Protein AF-A0A526YEZ7-F1 (afdb_monomer_lite)

Structure (mmCIF, N/CA/C/O backbone):
data_AF-A0A526YEZ7-F1
#
_entry.id   AF-A0A526YEZ7-F1
#
loop_
_atom_site.group_PDB
_atom_site.id
_atom_site.type_symbol
_atom_site.label_atom_id
_atom_site.label_alt_id
_atom_site.label_comp_id
_atom_site.label_asym_id
_atom_site.label_entity_id
_atom_site.label_seq_id
_atom_site.pdbx_PDB_ins_code
_atom_site.Cartn_x
_atom_site.Cartn_y
_atom_site.Cartn_z
_atom_site.occupancy
_atom_site.B_iso_or_equiv
_atom_site.auth_seq_id
_atom_site.auth_comp_id
_atom_site.auth_asym_id
_atom_site.auth_atom_id
_atom_site.pdbx_PDB_model_num
ATOM 1 N N . PRO A 1 1 ? 5.796 2.662 -19.200 1.00 72.12 1 PRO A N 1
ATOM 2 C CA . PRO A 1 1 ? 4.586 1.889 -19.568 1.00 72.12 1 PRO A CA 1
ATOM 3 C C . PRO A 1 1 ? 4.776 0.419 -19.166 1.00 72.12 1 PRO A C 1
ATOM 5 O O . PRO A 1 1 ? 5.919 -0.036 -19.159 1.00 72.12 1 PRO A O 1
ATOM 8 N N . VAL A 1 2 ? 3.696 -0.291 -18.813 1.00 85.81 2 VAL A N 1
ATOM 9 C CA . VAL A 1 2 ? 3.743 -1.724 -18.456 1.00 85.81 2 VAL A CA 1
ATOM 10 C C . VAL A 1 2 ? 4.363 -2.520 -19.621 1.00 85.81 2 VAL A C 1
ATOM 12 O O . VAL A 1 2 ? 3.913 -2.330 -20.759 1.00 85.81 2 VAL A O 1
ATOM 15 N N . PRO A 1 3 ? 5.411 -3.337 -19.394 1.00 86.88 3 PRO A N 1
ATOM 16 C CA . PRO A 1 3 ? 6.014 -4.165 -20.438 1.00 86.88 3 PRO A CA 1
ATOM 17 C C . PRO A 1 3 ? 5.022 -5.195 -20.988 1.00 86.88 3 P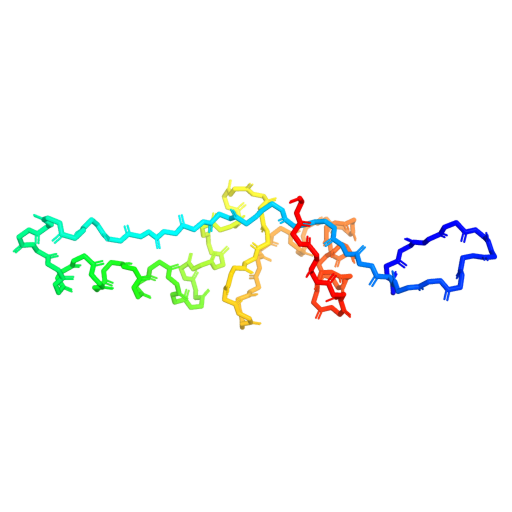RO A C 1
ATOM 19 O O . PRO A 1 3 ? 4.228 -5.753 -20.239 1.00 86.88 3 PRO A O 1
ATOM 22 N N . VAL A 1 4 ? 5.076 -5.447 -22.294 1.00 89.12 4 VAL A N 1
ATOM 23 C CA . VAL A 1 4 ? 4.291 -6.483 -22.984 1.00 89.12 4 VAL A CA 1
ATOM 24 C C . VAL A 1 4 ? 5.160 -7.139 -24.049 1.00 89.12 4 VAL A C 1
ATOM 26 O O . VAL A 1 4 ? 6.166 -6.556 -24.459 1.00 89.12 4 VAL A O 1
ATOM 29 N N . VAL A 1 5 ? 4.770 -8.330 -24.499 1.00 92.69 5 VAL A N 1
ATOM 30 C CA . VAL A 1 5 ? 5.418 -9.004 -25.631 1.00 92.69 5 VAL A CA 1
ATOM 31 C C . VAL A 1 5 ? 5.260 -8.197 -26.924 1.00 92.69 5 VAL A C 1
ATOM 33 O O . VAL A 1 5 ? 4.329 -7.399 -27.072 1.00 92.69 5 VAL A O 1
ATOM 36 N N . GLU A 1 6 ? 6.184 -8.399 -27.862 1.00 93.81 6 GLU A N 1
ATOM 37 C CA . GLU A 1 6 ? 6.132 -7.770 -29.182 1.00 93.81 6 GLU A CA 1
ATOM 38 C C . GLU A 1 6 ? 4.813 -8.104 -29.900 1.00 93.81 6 GLU A C 1
ATOM 40 O O . GLU A 1 6 ? 4.262 -9.193 -29.740 1.00 93.81 6 GLU A O 1
ATOM 45 N N . ASN A 1 7 ? 4.283 -7.148 -30.668 1.00 94.31 7 ASN A N 1
ATOM 46 C CA . ASN A 1 7 ? 3.003 -7.254 -31.384 1.00 94.31 7 ASN A CA 1
ATOM 47 C C . ASN A 1 7 ? 1.748 -7.428 -30.498 1.00 94.31 7 ASN A C 1
ATOM 49 O O . ASN A 1 7 ? 0.666 -7.725 -31.010 1.00 94.31 7 ASN A O 1
ATOM 53 N N . TYR A 1 8 ? 1.840 -7.200 -29.183 1.00 92.25 8 TYR A N 1
ATOM 54 C CA . TYR A 1 8 ? 0.664 -7.176 -28.314 1.00 92.25 8 TYR A CA 1
ATOM 55 C C . TYR A 1 8 ? -0.167 -5.898 -28.509 1.00 92.25 8 TYR A C 1
ATOM 57 O O . TYR A 1 8 ? 0.246 -4.805 -28.118 1.00 92.25 8 TYR A O 1
ATOM 65 N N . ASN A 1 9 ? -1.375 -6.058 -29.056 1.00 91.81 9 ASN A N 1
ATOM 66 C CA . ASN A 1 9 ? -2.318 -4.963 -29.335 1.00 91.81 9 ASN A CA 1
ATOM 67 C C . ASN A 1 9 ? -3.451 -4.836 -28.292 1.00 91.81 9 ASN A C 1
ATOM 69 O O . ASN A 1 9 ? -4.369 -4.037 -28.465 1.00 91.81 9 ASN A O 1
ATOM 73 N N . GLY A 1 10 ? -3.421 -5.645 -27.227 1.00 89.00 10 GLY A N 1
ATOM 74 C CA . GLY A 1 10 ? -4.435 -5.637 -26.170 1.00 89.00 10 GLY A CA 1
ATOM 75 C C . GLY A 1 10 ? -4.217 -4.557 -25.104 1.00 89.00 10 GLY A C 1
ATOM 76 O O . GLY A 1 10 ? -3.258 -3.780 -25.138 1.00 89.00 10 GLY A O 1
ATOM 77 N N . LYS A 1 11 ? -5.109 -4.522 -24.105 1.00 86.75 11 LYS A N 1
ATOM 78 C CA . LYS A 1 11 ? -4.973 -3.620 -22.952 1.00 86.75 11 LYS A CA 1
ATOM 79 C C . LYS A 1 11 ? -3.827 -4.077 -22.053 1.00 86.75 11 LYS A C 1
ATOM 81 O O . LYS A 1 11 ? -3.786 -5.222 -21.622 1.00 86.75 11 LYS A O 1
ATOM 86 N N . ARG A 1 12 ? -2.917 -3.160 -21.729 1.00 87.25 12 ARG A N 1
ATOM 87 C CA . ARG A 1 12 ? -1.831 -3.414 -20.777 1.00 87.25 12 ARG A CA 1
ATOM 88 C C . ARG A 1 12 ? -2.361 -3.298 -19.349 1.00 87.25 12 ARG A C 1
ATOM 90 O O . ARG A 1 12 ? -3.004 -2.300 -19.031 1.00 87.25 12 ARG A O 1
ATOM 97 N N . GLY A 1 13 ? -2.055 -4.270 -18.499 1.00 87.12 13 GLY A N 1
ATOM 98 C CA . GLY A 1 13 ? -2.429 -4.267 -17.088 1.00 87.12 13 GLY A CA 1
ATOM 99 C C . GLY A 1 13 ? -1.307 -4.821 -16.222 1.00 87.12 13 GLY A C 1
ATOM 100 O O . GLY A 1 13 ? -0.479 -5.595 -16.699 1.00 87.12 13 GLY A O 1
ATOM 101 N N . LEU A 1 14 ? -1.269 -4.389 -14.968 1.00 87.69 14 LEU A N 1
ATOM 102 C CA . LEU A 1 14 ? -0.406 -4.950 -13.939 1.00 87.69 14 LEU A CA 1
ATOM 103 C C . LEU A 1 14 ? -1.279 -5.848 -13.047 1.00 87.69 14 LEU A C 1
ATOM 105 O O . LEU A 1 14 ? -2.244 -5.318 -12.486 1.00 87.69 14 LEU A O 1
ATOM 109 N N . PRO A 1 15 ? -0.986 -7.157 -12.917 1.00 83.00 15 PRO A N 1
ATOM 110 C CA . PRO A 1 15 ? -1.650 -7.985 -11.918 1.00 83.00 15 PRO A CA 1
ATOM 111 C C . PRO A 1 15 ? -1.378 -7.400 -10.532 1.00 83.00 15 PRO A C 1
ATOM 113 O O . PRO A 1 15 ? -0.245 -7.031 -10.207 1.00 83.00 15 PRO A O 1
ATOM 116 N N . TYR A 1 16 ? -2.438 -7.245 -9.751 1.00 80.19 16 TYR A N 1
ATOM 117 C CA . TYR A 1 16 ? -2.398 -6.578 -8.463 1.00 80.19 16 TYR A CA 1
ATOM 118 C C . TYR A 1 16 ? -2.986 -7.478 -7.382 1.00 80.19 16 TYR A C 1
ATOM 120 O O . TYR A 1 16 ? -4.202 -7.590 -7.243 1.00 80.19 16 TYR A O 1
ATOM 128 N N . ALA A 1 17 ? -2.106 -8.057 -6.565 1.00 82.44 17 ALA A N 1
ATOM 129 C CA . ALA A 1 17 ? -2.488 -8.714 -5.325 1.00 82.44 17 ALA A CA 1
ATOM 130 C C . ALA A 1 17 ? -2.879 -7.655 -4.277 1.00 82.44 17 ALA A C 1
ATOM 132 O O . ALA A 1 17 ? -2.032 -7.080 -3.588 1.00 82.44 17 ALA A O 1
ATOM 133 N N . SER A 1 18 ? -4.176 -7.361 -4.175 1.00 81.00 18 SER A N 1
ATOM 134 C CA . SER A 1 18 ? -4.684 -6.349 -3.248 1.00 81.00 18 SER A CA 1
ATOM 135 C C . SER A 1 18 ? -4.717 -6.862 -1.809 1.00 81.00 18 SER A C 1
ATOM 137 O O . SER A 1 18 ? -5.328 -7.895 -1.532 1.00 81.00 18 SER A O 1
ATOM 139 N N . TRP A 1 19 ? -4.124 -6.117 -0.874 1.00 86.00 19 TRP A N 1
ATOM 140 C CA . TRP A 1 19 ? -4.284 -6.360 0.561 1.00 86.00 19 TRP A CA 1
ATOM 141 C C . TRP A 1 19 ? -5.309 -5.382 1.129 1.00 86.00 19 TRP A C 1
ATOM 143 O O . TRP A 1 19 ? -5.079 -4.173 1.168 1.00 86.00 19 TRP A O 1
ATOM 153 N N . GLY A 1 20 ? -6.455 -5.913 1.550 1.00 87.94 20 GLY A N 1
ATOM 154 C CA . GLY A 1 20 ? -7.527 -5.139 2.168 1.00 87.94 20 GLY A CA 1
ATOM 155 C C . GLY A 1 20 ? -7.477 -5.202 3.691 1.00 87.94 20 GLY A C 1
ATOM 156 O O . GLY A 1 20 ? -7.147 -6.236 4.269 1.00 87.94 20 GLY A O 1
ATOM 157 N N . ILE A 1 21 ? -7.866 -4.106 4.342 1.00 90.94 21 ILE A N 1
ATOM 158 C CA . ILE A 1 21 ? -8.210 -4.088 5.765 1.00 90.94 21 ILE A CA 1
ATOM 159 C C . ILE A 1 21 ? -9.706 -3.813 5.901 1.00 90.94 21 ILE A C 1
ATOM 161 O O . ILE A 1 21 ? -10.234 -2.875 5.307 1.00 90.94 21 ILE A O 1
ATOM 165 N N . GLY A 1 22 ? -10.390 -4.657 6.666 1.00 93.81 22 GLY A N 1
ATOM 166 C CA . GLY A 1 22 ? -11.821 -4.551 6.918 1.00 93.81 22 GLY A CA 1
ATOM 167 C C . GLY A 1 22 ? -12.118 -4.568 8.409 1.00 93.81 22 GLY A C 1
ATOM 168 O O . GLY A 1 22 ? -11.328 -5.066 9.211 1.00 93.81 22 GLY A O 1
ATOM 169 N N . ILE A 1 23 ? -13.278 -4.034 8.773 1.00 97.62 23 ILE A N 1
ATOM 170 C CA . ILE A 1 23 ? -13.796 -4.098 10.136 1.00 97.62 23 ILE A CA 1
ATOM 171 C C . ILE A 1 23 ? -14.900 -5.149 10.152 1.00 97.62 23 ILE A C 1
ATOM 173 O O . ILE A 1 23 ? -15.802 -5.126 9.316 1.00 97.62 23 ILE A O 1
ATOM 177 N N . SER A 1 24 ? -14.824 -6.089 11.094 1.00 97.56 24 SER A N 1
ATOM 178 C CA . SER A 1 24 ? -15.882 -7.083 11.273 1.00 97.56 24 SER A CA 1
ATOM 179 C C . SER A 1 24 ? -17.213 -6.394 11.578 1.00 97.56 24 SER A C 1
ATOM 181 O O . SER A 1 24 ? -17.287 -5.548 12.471 1.00 97.56 24 SER A O 1
ATOM 183 N N . ALA A 1 25 ? -18.286 -6.808 10.899 1.00 97.38 25 ALA A N 1
ATOM 184 C CA . ALA A 1 25 ? -19.635 -6.297 11.150 1.00 97.38 25 ALA A CA 1
ATOM 185 C C . ALA A 1 25 ? -20.105 -6.546 12.598 1.00 97.38 25 ALA A C 1
ATOM 187 O O . ALA A 1 25 ? -20.912 -5.790 13.127 1.00 97.38 25 ALA A O 1
ATOM 188 N N . ALA A 1 26 ? -19.558 -7.567 13.266 1.00 98.00 26 ALA A N 1
ATOM 189 C CA . ALA A 1 26 ? -19.869 -7.895 14.655 1.00 98.00 26 ALA A CA 1
ATOM 190 C C . ALA A 1 26 ? -19.038 -7.103 15.688 1.00 98.00 26 ALA A C 1
ATOM 192 O O . ALA A 1 26 ? -19.193 -7.322 16.891 1.00 98.00 26 ALA A O 1
ATOM 193 N N . SER A 1 27 ? -18.131 -6.215 15.258 1.00 97.94 27 SER A N 1
ATOM 194 C CA . SER A 1 27 ? -17.318 -5.419 16.183 1.00 97.94 27 SER A CA 1
ATOM 195 C C . SER A 1 27 ? -18.199 -4.518 17.049 1.00 97.94 27 SER A C 1
ATOM 197 O O . SER A 1 27 ? -19.040 -3.780 16.538 1.00 97.94 27 SER A O 1
ATOM 199 N N . LYS A 1 28 ? -17.956 -4.529 18.364 1.00 98.44 28 LYS A N 1
ATOM 200 C CA . LYS A 1 28 ? -18.557 -3.578 19.315 1.00 98.44 28 LYS A CA 1
ATOM 201 C C . LYS A 1 28 ? -17.856 -2.211 19.320 1.00 98.44 28 LYS A C 1
ATOM 203 O O . LYS A 1 28 ? -18.301 -1.312 20.019 1.00 98.44 28 LYS A O 1
ATOM 208 N N . HIS A 1 29 ? -16.775 -2.072 18.551 1.00 98.25 29 HIS A N 1
ATOM 209 C CA . HIS A 1 29 ? -15.893 -0.903 18.507 1.00 98.25 29 HIS A CA 1
ATOM 210 C C . HIS A 1 29 ? -15.712 -0.425 17.063 1.00 98.25 29 HIS A C 1
ATOM 212 O O . HIS A 1 29 ? -14.599 -0.384 16.537 1.00 98.25 29 HIS A O 1
ATOM 218 N N . GLN A 1 30 ? -16.824 -0.184 16.363 1.00 98.25 30 GLN A N 1
ATOM 219 C CA . GLN A 1 30 ? -16.801 0.192 14.944 1.00 98.25 30 GLN A CA 1
ATOM 220 C C . GLN A 1 30 ? -16.059 1.517 14.725 1.00 98.25 30 GLN A C 1
ATOM 222 O O . GLN A 1 30 ? -15.206 1.616 13.844 1.00 98.25 30 GLN A O 1
ATOM 227 N N . GLU A 1 31 ? -16.342 2.522 15.556 1.00 98.12 31 GLU A N 1
ATOM 228 C CA . GLU A 1 31 ? -15.754 3.857 15.426 1.00 98.12 31 GLU A CA 1
ATOM 229 C C . GLU A 1 31 ? -14.256 3.862 15.744 1.00 98.12 31 GLU A C 1
ATOM 231 O O . GLU A 1 31 ? -13.462 4.470 15.025 1.00 98.12 31 GLU A O 1
ATOM 236 N N . GLU A 1 32 ? -13.835 3.168 16.800 1.00 98.50 32 GLU A N 1
ATOM 237 C CA . GLU A 1 32 ? -12.426 3.059 17.173 1.00 98.50 32 GLU A CA 1
ATOM 238 C C . GLU A 1 32 ? -11.634 2.252 16.144 1.00 98.50 32 GLU A C 1
ATOM 240 O O . GLU A 1 32 ? -10.527 2.648 15.772 1.00 98.50 32 GLU A O 1
ATOM 245 N N . ALA A 1 33 ? -12.211 1.163 15.626 1.00 98.44 33 ALA A N 1
ATOM 246 C CA . ALA A 1 33 ? -11.603 0.403 14.541 1.00 98.44 33 ALA A CA 1
ATOM 247 C C . ALA A 1 33 ? -11.461 1.258 13.272 1.00 98.44 33 ALA A C 1
ATOM 249 O O . ALA A 1 33 ? -10.425 1.203 12.607 1.00 98.44 33 ALA A O 1
ATOM 250 N N . TRP A 1 34 ? -12.443 2.109 12.964 1.00 97.81 34 TRP A N 1
ATOM 251 C CA . TRP A 1 34 ? -12.346 3.029 11.832 1.00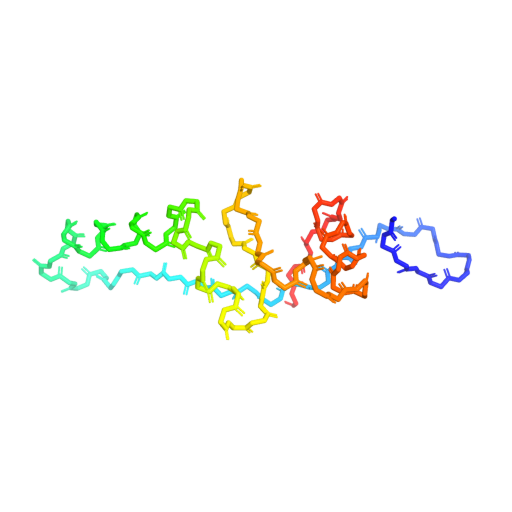 97.81 34 TRP A CA 1
ATOM 252 C C . TRP A 1 34 ? -11.235 4.066 12.012 1.00 97.81 34 TRP A C 1
ATOM 254 O O . TRP A 1 34 ? -10.476 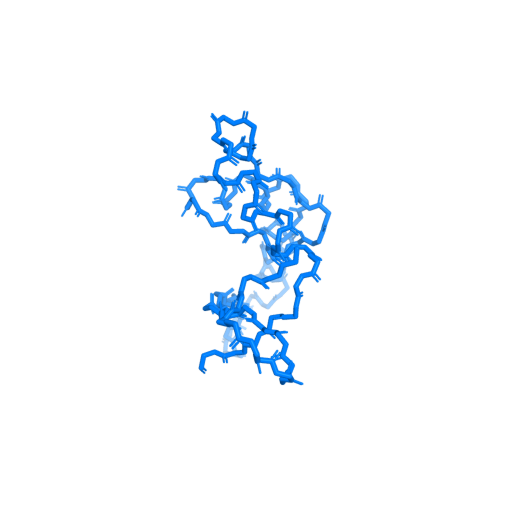4.305 11.073 1.00 97.81 34 TRP A O 1
ATOM 264 N N . LYS A 1 35 ? -11.049 4.609 13.222 1.00 98.25 35 LYS A N 1
ATOM 265 C CA . LYS A 1 35 ? -9.915 5.505 13.522 1.00 98.25 35 LYS A CA 1
ATOM 266 C C . LYS A 1 35 ? -8.570 4.829 13.243 1.00 98.25 35 LYS A C 1
ATOM 268 O O . LYS A 1 35 ? -7.673 5.466 12.693 1.00 98.25 35 LYS A O 1
ATOM 273 N N . LEU A 1 36 ? -8.433 3.539 13.565 1.00 97.56 36 LEU A N 1
ATOM 274 C CA . LEU A 1 36 ? -7.230 2.771 13.236 1.00 97.56 36 LEU A CA 1
ATOM 275 C C . LEU A 1 36 ? -7.050 2.613 11.720 1.00 97.56 36 LEU A C 1
ATOM 277 O O . LEU A 1 36 ? -5.950 2.837 11.218 1.00 97.56 36 LEU A O 1
ATOM 281 N N . VAL A 1 37 ? -8.112 2.278 10.979 1.00 96.81 37 VAL A N 1
ATOM 282 C CA . VAL A 1 37 ? -8.056 2.188 9.509 1.00 96.81 37 VAL A CA 1
ATOM 283 C C . VAL A 1 37 ? -7.623 3.525 8.904 1.00 96.81 37 VAL A C 1
ATOM 285 O O . VAL A 1 37 ? -6.698 3.561 8.094 1.00 96.81 37 VAL A O 1
ATOM 288 N N . GLN A 1 38 ? -8.215 4.638 9.344 1.00 96.31 38 GLN A N 1
ATOM 289 C CA . GLN A 1 38 ? -7.832 5.979 8.893 1.00 96.31 38 GLN A CA 1
ATOM 290 C C . GLN A 1 38 ? -6.367 6.296 9.205 1.00 96.31 38 GLN A C 1
ATOM 292 O O . GLN A 1 38 ? -5.663 6.844 8.357 1.00 96.31 38 GLN A O 1
ATOM 297 N N . TYR A 1 39 ? -5.889 5.926 10.395 1.00 97.06 39 TYR A N 1
ATOM 298 C CA . TYR A 1 39 ? -4.491 6.098 10.772 1.00 97.06 39 TYR A CA 1
ATOM 299 C C . TYR A 1 39 ? -3.555 5.321 9.837 1.00 97.06 39 TYR A C 1
ATOM 301 O O . TYR A 1 39 ? -2.638 5.920 9.275 1.00 97.06 39 TYR A O 1
ATOM 309 N N . LEU A 1 40 ? -3.812 4.029 9.605 1.00 95.75 40 LEU A N 1
ATOM 310 C CA . LEU A 1 40 ? -3.000 3.166 8.732 1.00 95.75 40 LEU A CA 1
ATOM 311 C C . LEU A 1 40 ? -3.004 3.616 7.264 1.00 95.75 40 LEU A C 1
ATOM 313 O O . LEU A 1 40 ? -2.009 3.444 6.556 1.00 95.75 40 LEU A O 1
ATOM 317 N N . MET A 1 41 ? -4.110 4.208 6.813 1.00 94.81 41 MET A N 1
ATOM 318 C CA . MET A 1 41 ? -4.263 4.736 5.458 1.00 94.81 41 MET A CA 1
ATOM 319 C C . MET 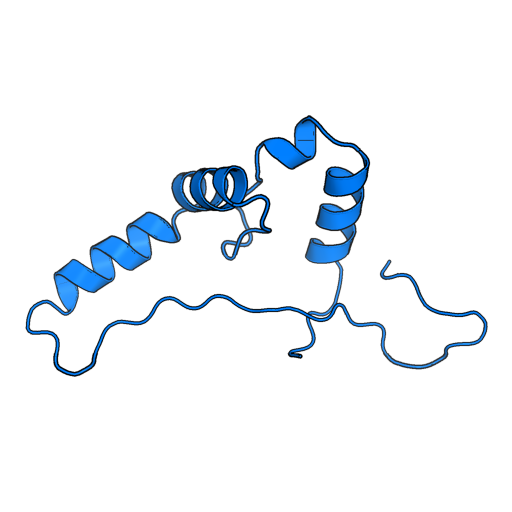A 1 41 ? -3.780 6.182 5.306 1.00 94.81 41 MET A C 1
ATOM 321 O O . MET A 1 41 ? -3.731 6.679 4.181 1.00 94.81 41 MET A O 1
ATOM 325 N N . SER A 1 42 ? -3.402 6.869 6.387 1.00 96.50 42 SER A N 1
ATOM 326 C CA . SER A 1 42 ? -2.824 8.213 6.295 1.00 96.50 42 SER A CA 1
ATOM 327 C C . SER A 1 42 ? -1.491 8.185 5.542 1.00 96.50 42 SER A C 1
ATOM 329 O O . SER A 1 42 ? -0.732 7.226 5.648 1.00 96.50 42 SER A O 1
ATOM 331 N N . GLU A 1 43 ? -1.194 9.238 4.780 1.00 95.12 43 GLU A N 1
ATOM 332 C CA . GLU A 1 43 ? -0.069 9.278 3.831 1.00 95.12 43 GLU A CA 1
ATOM 333 C C . GLU A 1 43 ? 1.261 8.801 4.438 1.00 95.12 43 GLU A C 1
ATOM 335 O O . GLU A 1 43 ? 1.886 7.866 3.936 1.00 95.12 43 GLU A O 1
ATOM 340 N N . LYS A 1 44 ? 1.663 9.394 5.570 1.00 94.69 44 LYS A N 1
ATOM 341 C CA . LYS A 1 44 ? 2.938 9.083 6.235 1.00 94.69 44 LYS A CA 1
ATOM 342 C C . LYS A 1 44 ? 2.970 7.675 6.826 1.00 94.69 44 LYS A C 1
ATOM 344 O O . LYS A 1 44 ? 3.997 7.003 6.771 1.00 94.69 44 LYS A O 1
ATOM 349 N N . VAL A 1 45 ? 1.861 7.226 7.411 1.00 96.12 45 VAL A N 1
ATOM 350 C CA . VAL A 1 45 ? 1.788 5.904 8.047 1.00 96.12 45 VAL A CA 1
ATOM 351 C C . VAL A 1 45 ? 1.749 4.814 6.985 1.00 96.12 45 VAL A C 1
ATOM 353 O O . VAL A 1 45 ? 2.470 3.828 7.116 1.00 96.12 45 VAL A O 1
ATOM 356 N N . ASN A 1 46 ? 0.987 5.014 5.908 1.00 94.56 46 ASN A N 1
ATOM 357 C CA . ASN A 1 46 ? 0.920 4.078 4.794 1.00 94.56 46 ASN A CA 1
ATOM 358 C C . ASN A 1 46 ? 2.285 3.948 4.109 1.00 94.56 46 ASN A C 1
ATOM 360 O O . ASN A 1 46 ? 2.739 2.827 3.904 1.00 94.56 46 ASN A O 1
ATOM 364 N N . ALA A 1 47 ? 2.985 5.066 3.864 1.00 93.06 47 ALA A N 1
ATOM 365 C CA . ALA A 1 47 ? 4.352 5.063 3.336 1.00 93.06 47 ALA A CA 1
ATOM 366 C C . ALA A 1 47 ? 5.310 4.230 4.204 1.00 93.06 47 ALA A C 1
ATOM 368 O O . ALA A 1 47 ? 6.041 3.384 3.684 1.00 93.06 47 ALA A O 1
ATOM 369 N N . LYS A 1 48 ? 5.265 4.407 5.532 1.00 93.38 48 LYS A N 1
ATOM 370 C CA . LYS A 1 48 ? 6.082 3.625 6.472 1.00 93.38 48 LYS A CA 1
ATOM 371 C C . LYS A 1 48 ? 5.709 2.141 6.464 1.00 93.38 48 LYS A C 1
ATOM 373 O O . LYS A 1 48 ? 6.595 1.293 6.413 1.00 93.38 48 LYS A O 1
ATOM 378 N N . LEU A 1 49 ? 4.415 1.825 6.507 1.00 92.31 49 LEU A N 1
ATOM 379 C CA . LEU A 1 49 ? 3.913 0.451 6.535 1.00 92.31 49 LEU A CA 1
ATOM 380 C C . LEU A 1 49 ? 4.370 -0.331 5.302 1.00 92.31 49 LEU A C 1
ATOM 382 O O . LEU A 1 49 ? 4.936 -1.414 5.433 1.00 92.31 49 LEU A O 1
ATOM 386 N N . VAL A 1 50 ? 4.171 0.232 4.110 1.00 90.94 50 VAL A N 1
ATOM 387 C CA . VAL A 1 50 ? 4.539 -0.460 2.872 1.00 90.94 50 VAL A CA 1
ATOM 388 C C . VAL A 1 50 ? 6.045 -0.485 2.649 1.00 90.94 50 VAL A C 1
ATOM 390 O O . VAL A 1 50 ? 6.542 -1.428 2.045 1.00 90.94 50 VAL A O 1
ATOM 393 N N . THR A 1 51 ? 6.785 0.478 3.213 1.00 89.25 51 THR A N 1
ATOM 394 C CA . THR A 1 51 ? 8.252 0.425 3.244 1.00 89.25 51 THR A CA 1
ATOM 395 C C . THR A 1 51 ? 8.747 -0.810 3.988 1.00 89.25 51 THR A C 1
ATOM 397 O O . THR A 1 51 ? 9.594 -1.530 3.473 1.00 89.25 51 THR A O 1
ATOM 400 N N . LEU A 1 52 ? 8.185 -1.097 5.167 1.00 89.38 52 LEU A N 1
ATOM 401 C CA . LEU A 1 52 ? 8.537 -2.289 5.948 1.00 89.38 52 LEU A CA 1
ATOM 402 C C . LEU A 1 52 ? 8.158 -3.596 5.236 1.00 89.38 52 LEU A C 1
ATOM 404 O O . LEU A 1 52 ? 8.827 -4.608 5.419 1.00 89.38 52 LEU A O 1
ATOM 408 N N . ALA A 1 53 ? 7.095 -3.571 4.431 1.00 88.31 53 ALA A N 1
ATOM 409 C CA . ALA A 1 53 ? 6.596 -4.733 3.702 1.00 88.31 53 ALA A CA 1
ATOM 410 C C . ALA A 1 53 ? 7.209 -4.911 2.298 1.00 88.31 53 ALA A C 1
ATOM 412 O O . ALA A 1 53 ? 6.871 -5.880 1.624 1.00 88.31 53 ALA A O 1
ATOM 413 N N . ASN A 1 54 ? 8.066 -3.991 1.832 1.00 87.56 54 ASN A N 1
ATOM 414 C CA . ASN A 1 54 ? 8.505 -3.902 0.429 1.00 87.56 54 ASN A CA 1
ATOM 415 C C . ASN A 1 54 ? 7.329 -3.907 -0.575 1.00 87.56 54 ASN A C 1
ATOM 417 O O . ASN A 1 54 ? 7.408 -4.503 -1.649 1.00 87.56 54 ASN A O 1
ATOM 421 N N . ALA A 1 55 ? 6.224 -3.251 -0.212 1.00 88.88 55 ALA A N 1
ATOM 422 C CA . ALA A 1 55 ? 4.987 -3.191 -0.986 1.00 88.88 55 ALA A CA 1
ATOM 423 C C . ALA A 1 55 ? 4.732 -1.783 -1.548 1.00 88.88 55 ALA A C 1
ATOM 425 O O . ALA A 1 55 ? 5.332 -0.799 -1.112 1.00 88.88 55 ALA A O 1
ATOM 426 N N . PHE A 1 56 ? 3.799 -1.661 -2.494 1.00 90.62 56 PHE A N 1
ATOM 427 C CA . PHE A 1 56 ? 3.330 -0.358 -2.971 1.00 90.62 56 PHE A CA 1
ATOM 428 C C . PHE A 1 56 ? 2.117 0.145 -2.170 1.00 90.62 56 PHE A C 1
ATOM 430 O O . PHE A 1 56 ? 1.321 -0.661 -1.686 1.00 90.62 56 PHE A O 1
ATOM 437 N N . PRO A 1 57 ? 1.985 1.472 -1.990 1.00 91.00 57 PRO A N 1
ATOM 438 C CA . PRO A 1 57 ? 0.987 2.058 -1.108 1.00 91.00 57 PRO A CA 1
ATOM 439 C C . PRO A 1 57 ? -0.428 1.953 -1.675 1.00 91.00 57 PRO A C 1
ATOM 441 O O . PRO A 1 57 ? -0.652 2.114 -2.873 1.00 91.00 57 PRO A O 1
ATOM 444 N N . GLY A 1 58 ? -1.391 1.759 -0.772 1.00 88.62 58 GLY A N 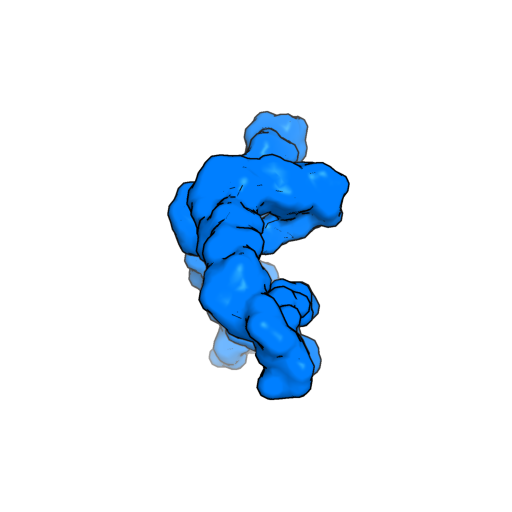1
ATOM 445 C CA . GLY A 1 58 ? -2.818 1.912 -1.070 1.00 88.62 58 GLY A CA 1
ATOM 446 C C . GLY A 1 58 ? -3.283 3.372 -1.014 1.00 88.62 58 GLY A C 1
ATOM 447 O O . GLY A 1 58 ? -4.347 3.703 -1.527 1.00 88.62 58 GLY A O 1
ATOM 448 N N . ASN A 1 59 ? -2.492 4.262 -0.402 1.00 90.88 59 ASN A N 1
ATOM 449 C CA . ASN A 1 59 ? -2.711 5.705 -0.458 1.00 90.88 59 ASN A CA 1
ATOM 450 C C . ASN A 1 59 ? -1.989 6.306 -1.677 1.00 90.88 59 ASN A C 1
ATOM 452 O O . ASN A 1 59 ? -0.769 6.207 -1.789 1.00 90.88 59 ASN A O 1
ATOM 456 N N . VAL A 1 60 ? -2.733 6.982 -2.556 1.00 88.56 60 VAL A N 1
ATOM 457 C CA . VAL A 1 60 ? -2.215 7.559 -3.814 1.00 88.56 60 VAL A CA 1
ATOM 458 C C . VAL A 1 60 ? -1.171 8.668 -3.633 1.00 88.56 60 VAL A C 1
ATOM 460 O O . VAL A 1 60 ? -0.398 8.928 -4.551 1.00 88.56 60 VAL A O 1
ATOM 463 N N . ASN A 1 61 ? -1.129 9.306 -2.462 1.00 90.50 61 ASN A N 1
ATOM 464 C CA . ASN A 1 61 ? -0.169 10.363 -2.135 1.00 90.50 61 ASN A CA 1
ATOM 465 C C . ASN A 1 61 ? 1.072 9.822 -1.410 1.00 90.50 61 ASN A C 1
ATOM 467 O O . ASN A 1 61 ? 2.072 10.526 -1.294 1.00 90.50 61 ASN A O 1
ATOM 471 N N . ALA A 1 62 ? 1.029 8.585 -0.908 1.00 91.31 62 ALA A N 1
ATOM 472 C CA . ALA A 1 62 ? 2.144 8.011 -0.173 1.00 91.31 62 ALA A CA 1
ATOM 473 C C . ALA A 1 62 ? 3.301 7.649 -1.115 1.00 91.31 62 ALA A C 1
ATOM 475 O O . ALA A 1 62 ? 3.113 7.118 -2.211 1.00 91.31 62 ALA A O 1
ATOM 476 N N . LYS A 1 63 ? 4.528 7.895 -0.652 1.00 87.31 63 LYS A N 1
ATOM 477 C CA . LYS A 1 63 ? 5.761 7.520 -1.348 1.00 87.31 63 LYS A CA 1
ATOM 478 C C . LYS A 1 63 ? 6.622 6.660 -0.415 1.00 87.31 63 LYS A C 1
ATOM 480 O O . LYS A 1 63 ? 7.065 7.185 0.601 1.00 87.31 63 LYS A O 1
ATOM 485 N N . PRO A 1 64 ? 6.851 5.371 -0.724 1.00 80.44 64 PRO A N 1
ATOM 486 C CA . PRO A 1 64 ? 7.689 4.502 0.103 1.00 80.44 64 PRO A CA 1
ATOM 487 C C . PRO A 1 64 ? 9.165 4.910 0.052 1.00 80.44 64 PRO A C 1
ATOM 489 O O . PRO A 1 64 ? 9.648 5.367 -0.988 1.00 80.44 64 PRO A O 1
ATOM 492 N N . ASP A 1 65 ? 9.905 4.673 1.133 1.00 78.25 65 ASP A N 1
ATOM 493 C CA . ASP A 1 65 ? 11.307 5.093 1.237 1.00 78.25 65 ASP A CA 1
ATOM 494 C C . ASP A 1 65 ? 12.229 4.240 0.349 1.00 78.25 65 ASP A C 1
ATOM 496 O O . ASP A 1 65 ? 13.168 4.768 -0.246 1.00 78.25 65 ASP A O 1
ATOM 500 N N . PHE A 1 66 ? 11.942 2.943 0.160 1.00 70.50 66 PHE A N 1
ATOM 501 C CA . PHE A 1 66 ? 12.782 2.044 -0.657 1.00 70.50 66 PHE A CA 1
ATOM 502 C C . PHE A 1 66 ? 12.805 2.409 -2.152 1.00 70.50 66 PHE A C 1
ATOM 504 O O . PHE A 1 66 ? 13.721 2.036 -2.882 1.00 70.50 66 PHE A O 1
ATOM 511 N N . VAL A 1 67 ? 11.826 3.195 -2.617 1.00 65.88 67 VAL A N 1
ATOM 512 C CA . VAL A 1 67 ? 11.805 3.761 -3.978 1.00 65.88 67 VAL A CA 1
ATOM 513 C C . VAL A 1 67 ? 13.013 4.685 -4.191 1.00 65.88 67 VAL A C 1
ATOM 515 O O . VAL A 1 67 ? 13.406 4.940 -5.325 1.00 65.88 67 VAL A O 1
ATOM 518 N N . THR A 1 68 ? 13.625 5.189 -3.115 1.00 67.50 68 THR A N 1
ATOM 519 C CA . THR A 1 68 ? 14.822 6.036 -3.183 1.00 67.50 68 THR A CA 1
ATOM 520 C C . THR A 1 68 ? 16.137 5.258 -3.136 1.00 67.50 68 THR A C 1
ATOM 522 O O . THR A 1 68 ? 17.145 5.771 -3.621 1.00 67.50 68 THR A O 1
ATOM 525 N N . SER A 1 69 ? 16.143 4.033 -2.604 1.00 75.62 69 SER A N 1
ATOM 526 C CA . SER A 1 69 ? 17.359 3.230 -2.439 1.00 75.62 69 SER A CA 1
ATOM 527 C C . SER A 1 69 ? 17.602 2.241 -3.581 1.00 75.62 69 SER A C 1
ATOM 529 O O . SER A 1 69 ? 18.759 1.925 -3.855 1.00 75.62 69 SER A O 1
ATOM 531 N N . ASP A 1 70 ? 16.556 1.798 -4.288 1.00 83.12 70 ASP A N 1
ATOM 532 C CA . ASP A 1 70 ? 16.671 0.839 -5.393 1.00 83.12 70 ASP A CA 1
ATOM 533 C C . ASP A 1 70 ? 16.029 1.363 -6.693 1.00 83.12 70 ASP A C 1
ATOM 535 O O . ASP A 1 70 ? 14.825 1.618 -6.784 1.00 83.12 70 ASP A O 1
ATOM 539 N N . LYS A 1 71 ? 16.848 1.483 -7.748 1.00 86.75 71 LYS A N 1
ATOM 540 C CA . LYS A 1 71 ? 16.427 1.943 -9.083 1.00 86.75 71 LYS A CA 1
ATOM 541 C C . LYS A 1 71 ? 15.384 1.025 -9.733 1.00 86.75 71 LYS A C 1
ATOM 543 O O . LYS A 1 71 ? 14.549 1.517 -10.496 1.00 86.75 71 LYS A O 1
ATOM 548 N N . ALA A 1 72 ? 15.419 -0.279 -9.461 1.00 87.06 72 ALA A N 1
ATOM 549 C CA . ALA A 1 72 ? 14.434 -1.228 -9.966 1.00 87.06 72 ALA A CA 1
ATOM 550 C C . ALA A 1 72 ? 13.067 -0.979 -9.317 1.00 87.06 72 ALA A C 1
ATOM 552 O O . ALA A 1 72 ? 12.072 -0.837 -10.031 1.00 87.06 72 ALA A O 1
ATOM 553 N N . PHE A 1 73 ? 13.026 -0.806 -7.991 1.00 86.50 73 PHE A N 1
ATOM 554 C CA . PHE A 1 73 ? 11.799 -0.433 -7.283 1.00 86.50 73 PHE A CA 1
ATOM 555 C C . PHE A 1 73 ? 11.297 0.953 -7.683 1.00 86.50 73 PHE A C 1
ATOM 557 O O . PHE A 1 73 ? 10.092 1.131 -7.855 1.00 86.50 73 PHE A O 1
ATOM 564 N N . ALA A 1 74 ? 12.195 1.913 -7.918 1.00 87.56 74 ALA A N 1
ATOM 565 C CA . ALA A 1 74 ? 11.825 3.216 -8.457 1.00 87.56 74 ALA A CA 1
ATOM 566 C C . ALA A 1 74 ? 11.091 3.082 -9.795 1.00 87.56 74 ALA A C 1
ATOM 568 O O . ALA A 1 74 ? 10.013 3.646 -9.990 1.00 87.56 74 ALA A O 1
ATOM 569 N N . LYS A 1 75 ? 11.638 2.277 -10.713 1.00 89.06 75 LYS A N 1
ATOM 570 C CA . LYS A 1 75 ? 11.023 2.053 -12.021 1.00 89.06 75 LYS A CA 1
ATOM 571 C C . LYS A 1 75 ? 9.697 1.301 -11.918 1.00 89.06 75 LYS A C 1
ATOM 573 O O . LYS A 1 75 ? 8.750 1.665 -12.616 1.00 89.06 75 LYS A O 1
ATOM 578 N N . ALA A 1 76 ? 9.625 0.286 -11.060 1.00 88.75 76 ALA A N 1
ATOM 579 C CA . ALA A 1 76 ? 8.405 -0.470 -10.806 1.00 88.75 76 ALA A CA 1
ATOM 580 C C . ALA A 1 76 ? 7.305 0.418 -10.200 1.00 88.75 76 ALA A C 1
ATOM 582 O O . ALA A 1 76 ? 6.161 0.333 -10.635 1.00 88.75 76 ALA A O 1
ATOM 583 N N . PHE A 1 77 ? 7.649 1.341 -9.297 1.00 89.69 77 PHE A N 1
ATOM 584 C CA . PHE A 1 77 ? 6.697 2.287 -8.714 1.00 89.69 77 PHE A CA 1
ATOM 585 C C . PHE A 1 77 ? 6.141 3.280 -9.747 1.00 89.69 77 PHE A C 1
ATOM 587 O O . PHE A 1 77 ? 4.944 3.560 -9.758 1.00 89.69 77 PHE A O 1
ATOM 594 N N . GLU A 1 78 ? 6.964 3.770 -10.679 1.00 88.50 78 GLU A N 1
ATOM 595 C CA . GLU A 1 78 ? 6.469 4.590 -11.798 1.00 88.50 78 GLU A CA 1
ATOM 596 C C . GLU A 1 78 ? 5.512 3.810 -12.715 1.00 88.50 78 GLU A C 1
ATOM 598 O O . GLU A 1 78 ? 4.511 4.354 -13.186 1.00 88.50 78 GLU A O 1
ATOM 603 N N . ILE A 1 79 ? 5.788 2.523 -12.958 1.00 89.25 79 ILE A N 1
ATOM 604 C CA . ILE A 1 79 ? 4.884 1.645 -13.713 1.00 89.25 79 ILE A CA 1
ATOM 605 C C . ILE A 1 79 ? 3.584 1.419 -12.934 1.00 89.25 79 ILE A C 1
ATOM 607 O O . ILE A 1 79 ? 2.519 1.507 -13.532 1.00 89.25 79 ILE A O 1
ATOM 611 N N . PHE A 1 80 ? 3.656 1.194 -11.621 1.00 88.88 80 PHE A N 1
ATOM 612 C CA . PHE A 1 80 ? 2.496 1.019 -10.747 1.00 88.88 80 PHE A CA 1
ATOM 613 C C . PHE A 1 80 ? 1.571 2.246 -10.760 1.00 88.88 80 PHE A C 1
ATOM 615 O O . PHE A 1 80 ? 0.375 2.098 -10.979 1.00 88.88 80 PHE A O 1
ATOM 622 N N . LYS A 1 81 ? 2.117 3.465 -10.631 1.00 86.00 81 LYS A N 1
ATOM 623 C CA . LYS A 1 81 ? 1.331 4.718 -10.646 1.00 86.00 81 LYS A CA 1
ATOM 624 C C . LYS A 1 81 ? 0.643 5.014 -11.980 1.00 86.00 81 LYS A C 1
ATOM 626 O O . LYS A 1 81 ? -0.374 5.696 -12.005 1.00 86.00 81 LYS A O 1
ATOM 631 N N . THR A 1 82 ? 1.246 4.588 -13.089 1.00 84.00 82 THR A N 1
ATOM 632 C CA . THR A 1 82 ? 0.766 4.904 -14.449 1.00 84.00 82 THR A CA 1
ATOM 633 C C . THR A 1 82 ? 0.035 3.741 -15.115 1.00 84.00 82 THR A C 1
ATOM 635 O O . THR A 1 82 ? -0.544 3.906 -16.189 1.00 84.00 82 THR A O 1
ATOM 638 N N . GLY A 1 83 ? 0.096 2.555 -14.513 1.00 80.50 83 GLY A N 1
ATOM 639 C CA . GLY A 1 83 ? -0.509 1.333 -15.011 1.00 80.50 83 GLY A CA 1
ATOM 640 C C . GLY A 1 83 ? -1.971 1.198 -14.608 1.00 80.50 83 GLY A C 1
ATOM 641 O O . GLY A 1 83 ? -2.447 1.808 -13.656 1.00 80.50 83 GLY A O 1
ATOM 642 N N . TYR A 1 84 ? -2.684 0.348 -15.339 1.00 85.12 84 TYR A N 1
ATOM 643 C CA . TYR A 1 84 ? -3.997 -0.130 -14.932 1.00 85.12 84 TYR A CA 1
ATOM 644 C C . TYR A 1 84 ? -3.816 -1.371 -14.056 1.00 85.12 84 TYR A C 1
ATOM 646 O O . TYR A 1 84 ? -3.236 -2.358 -14.514 1.00 85.12 84 TYR A O 1
ATOM 654 N N . LEU A 1 85 ? -4.285 -1.313 -12.810 1.00 82.25 85 LEU A N 1
ATOM 655 C CA . LEU A 1 85 ? -4.285 -2.470 -11.918 1.00 82.25 85 LEU A CA 1
ATOM 656 C C . LEU A 1 85 ? -5.422 -3.405 -12.333 1.00 82.25 85 LEU A C 1
ATOM 658 O O . LEU A 1 85 ? -6.589 -3.014 -12.328 1.00 82.25 85 LEU A O 1
ATOM 662 N N . ALA A 1 86 ? -5.067 -4.627 -12.713 1.00 78.06 86 ALA A N 1
ATOM 663 C CA . ALA A 1 86 ? -6.007 -5.706 -12.961 1.00 78.06 86 ALA A CA 1
ATOM 664 C C . ALA A 1 86 ? -5.949 -6.659 -11.765 1.00 78.06 86 ALA A C 1
ATOM 666 O O . ALA A 1 86 ? -4.858 -7.005 -11.314 1.00 78.06 86 ALA A O 1
ATOM 667 N N . ASN A 1 87 ? -7.111 -7.043 -11.237 1.00 67.81 87 ASN A N 1
ATOM 668 C CA . ASN A 1 87 ? -7.159 -8.070 -10.201 1.00 67.81 87 ASN A CA 1
ATOM 669 C C . ASN A 1 87 ? -6.588 -9.385 -10.753 1.00 67.81 87 ASN A C 1
ATOM 671 O O . ASN A 1 87 ? -6.724 -9.642 -11.955 1.00 67.81 87 ASN A O 1
ATOM 675 N N . GLU A 1 88 ? -5.948 -10.167 -9.887 1.00 55.25 88 GLU A N 1
ATOM 676 C CA . GLU A 1 88 ? -5.543 -11.543 -10.208 1.00 55.25 88 GLU A CA 1
ATOM 677 C C . GLU A 1 88 ? -6.757 -12.467 -10.382 1.00 55.25 88 GLU A C 1
ATOM 679 O O . GLU A 1 88 ? -7.799 -12.236 -9.719 1.0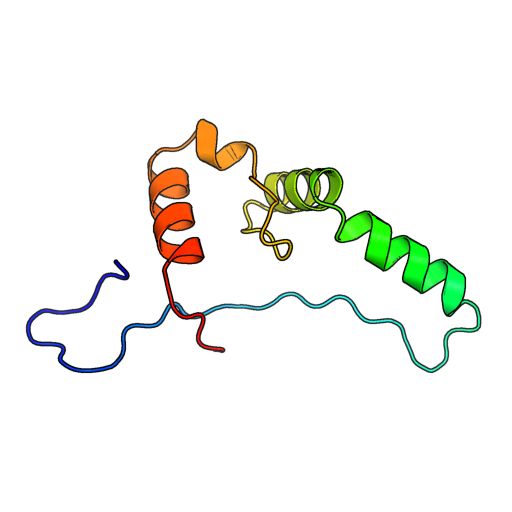0 55.25 88 GLU A O 1
#

Radius of gyration: 16.15 Å; chains: 1; bounding box: 37×22×51 Å

Foldseek 3Di:
DADDDPPDPDADADADPDDDDDDDPPDPPPPVVVVVVCQCLPQVNQLVVCLVVVHDGPHLNHDHPVLVVDVVSVVVNVCVNPGHHDYD

Secondary structure (DSSP, 8-state):
-----TT--S---EEE--------TT-S-HHHHHHHHHHHHSHHHHHHHHHHHT---SSTT---THHHH-HHHHHHHHHHHHSPEEE-

Sequence (88 aa):
PVPVVENYNGKRGLPYASWGIGISAASKHQEEAWKLVQYLMSEKVNAKLVTLANAFPGNVNAKPDFVTSDKAFAKAFEIFKTGYLANE

pLDDT: mean 88.7, std 8.23, range [55.25, 98.5]